Protein AF-A0A7W0SU19-F1 (afdb_monomer_lite)

Radius of gyration: 37.73 Å; chains: 1; bounding box: 55×104×86 Å

Sequence (137 aa):
IIGAFVAGGVAVLVALVSNGFGAALIVLVIIVVVQQLEGNVIEPILQSRGLRLHAAVIILAVIAGGSLAGVIGAFLAVPVAALIAITWRYVNEQLDRDPVTTSSTAPVRTSVEDKGSIVERAAVAQPRKGKGTTTSE

pLDDT: mean 80.75, std 16.33, range [43.31, 97.75]

Secondary structure (DSSP, 8-state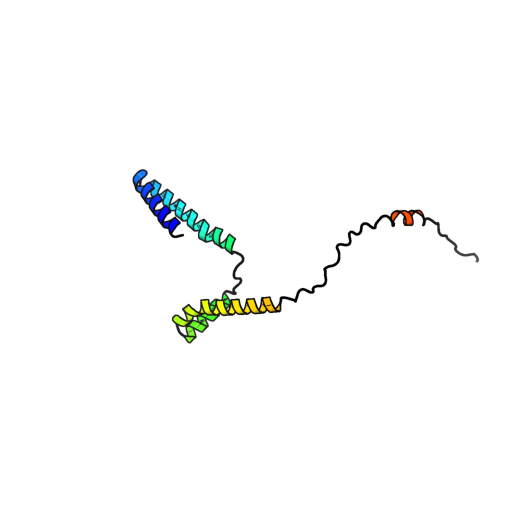):
-HHHHHHHHHHHHHHHHHHHHHHHHHHHHHHHHHHHHIIIIIHHHHHTTS----HHHHHHHHHHHHHHHHHHHHHHHHHHHHHHHHHHHHHHHHHS------------------SSHHHHTTS--------------

Foldseek 3Di:
DVVLVVVLVVVLVVCCVPVNDVRSVVSNVVSVVVVCCVPPPVVCVVVVPPDPPPVVLLVVQLVVLCVPPNPVRNVVSNVVSVVVVVVVVVVVVVVPPDPPPPPPPPPPPPPPDPPPPVVVVVPPDDDDDDDDDDDDD

Structure (mmCIF, N/CA/C/O backbone):
data_A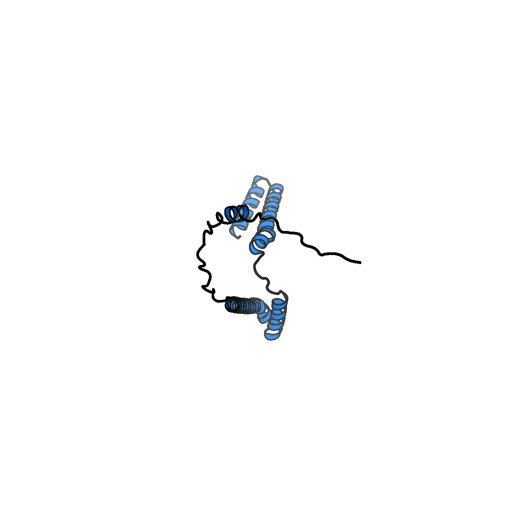F-A0A7W0SU19-F1
#
_entry.id   AF-A0A7W0SU19-F1
#
loop_
_atom_site.group_PDB
_atom_site.id
_atom_site.type_symbol
_atom_site.label_atom_id
_atom_site.label_alt_id
_atom_site.label_comp_id
_atom_site.label_asym_id
_atom_site.label_entity_id
_atom_site.label_seq_id
_atom_site.pdbx_PDB_ins_code
_atom_site.Cartn_x
_atom_site.Cartn_y
_atom_site.Cartn_z
_atom_site.occupancy
_atom_site.B_iso_or_equiv
_atom_site.auth_seq_id
_atom_site.auth_comp_id
_atom_site.auth_asym_id
_atom_site.auth_atom_id
_atom_site.pdbx_PDB_model_num
ATOM 1 N N . ILE A 1 1 ? -2.353 1.353 -9.829 1.00 70.56 1 ILE A N 1
ATOM 2 C CA . ILE A 1 1 ? -1.097 0.669 -9.430 1.00 70.56 1 ILE A CA 1
ATOM 3 C C . ILE A 1 1 ? -0.703 -0.456 -10.398 1.00 70.56 1 ILE A C 1
ATOM 5 O O . ILE A 1 1 ? 0.367 -0.371 -10.979 1.00 70.56 1 ILE A O 1
ATOM 9 N N . ILE A 1 2 ? -1.562 -1.458 -10.654 1.00 84.25 2 ILE A N 1
ATOM 10 C CA . ILE A 1 2 ? -1.235 -2.597 -11.550 1.00 84.25 2 ILE A CA 1
ATOM 11 C C . ILE A 1 2 ? -0.795 -2.133 -12.952 1.00 84.25 2 ILE A C 1
ATOM 13 O O . ILE A 1 2 ? 0.231 -2.583 -13.450 1.00 84.25 2 ILE A O 1
ATOM 17 N N . GLY A 1 3 ? -1.502 -1.168 -13.553 1.00 88.75 3 GLY A N 1
ATOM 18 C CA . GLY A 1 3 ? -1.127 -0.611 -14.860 1.00 88.75 3 GLY A CA 1
ATOM 19 C C . GLY A 1 3 ? 0.242 0.083 -14.885 1.00 88.75 3 GLY A C 1
ATOM 20 O O . GLY A 1 3 ? 0.948 -0.026 -15.881 1.00 88.75 3 GLY A O 1
ATOM 21 N N . ALA A 1 4 ? 0.653 0.727 -13.786 1.00 88.62 4 ALA A N 1
ATOM 22 C CA . ALA A 1 4 ? 1.952 1.396 -13.684 1.00 88.62 4 ALA A CA 1
ATOM 23 C C . ALA A 1 4 ? 3.104 0.382 -13.646 1.00 88.62 4 ALA A C 1
ATOM 25 O O . ALA A 1 4 ? 4.100 0.554 -14.342 1.00 88.62 4 ALA A O 1
ATOM 26 N N . PHE A 1 5 ? 2.937 -0.727 -12.916 1.00 90.19 5 PHE A N 1
ATOM 27 C CA . PHE A 1 5 ? 3.919 -1.813 -12.907 1.00 90.19 5 PHE A CA 1
ATOM 28 C C . PHE A 1 5 ? 4.034 -2.512 -14.263 1.00 90.19 5 PHE A C 1
ATOM 30 O O . PHE A 1 5 ? 5.142 -2.804 -14.705 1.00 90.19 5 PHE A O 1
ATOM 37 N N . VAL A 1 6 ? 2.910 -2.746 -14.948 1.00 95.62 6 VAL A N 1
ATOM 38 C CA . VAL A 1 6 ? 2.914 -3.371 -16.279 1.00 95.62 6 VAL A CA 1
ATOM 39 C C . VAL A 1 6 ? 3.571 -2.449 -17.310 1.00 95.62 6 VAL A C 1
ATOM 41 O O . VAL A 1 6 ? 4.483 -2.876 -18.014 1.00 95.62 6 VAL A O 1
ATOM 44 N N . ALA A 1 7 ? 3.169 -1.177 -17.370 1.00 95.25 7 ALA A N 1
ATOM 45 C CA . ALA A 1 7 ? 3.756 -0.204 -18.289 1.00 95.25 7 ALA A CA 1
ATOM 46 C C . ALA A 1 7 ? 5.244 0.047 -17.991 1.00 95.25 7 ALA A C 1
ATOM 48 O O . ALA A 1 7 ? 6.059 0.074 -18.911 1.00 95.25 7 ALA A O 1
ATOM 49 N N . GLY A 1 8 ? 5.611 0.165 -16.712 1.00 94.94 8 GLY A N 1
ATOM 50 C CA . GLY A 1 8 ? 6.998 0.312 -16.279 1.00 94.94 8 GLY A CA 1
ATOM 51 C C . GLY A 1 8 ? 7.854 -0.902 -16.636 1.00 94.94 8 GLY A C 1
ATOM 52 O O . GLY A 1 8 ? 8.954 -0.744 -17.156 1.00 94.94 8 GLY A O 1
ATOM 53 N N . GLY A 1 9 ? 7.328 -2.117 -16.451 1.00 95.94 9 GLY A N 1
ATOM 54 C CA . GLY A 1 9 ? 7.997 -3.348 -16.870 1.00 95.94 9 GLY A CA 1
ATOM 55 C C . GLY A 1 9 ? 8.258 -3.385 -18.376 1.00 95.94 9 GLY A C 1
ATOM 56 O O . GLY A 1 9 ? 9.379 -3.663 -18.800 1.00 95.94 9 GLY A O 1
ATOM 57 N N . VAL A 1 10 ? 7.261 -3.024 -19.191 1.00 97.50 10 VAL A N 1
ATOM 58 C CA . VAL A 1 10 ? 7.428 -2.915 -20.650 1.00 97.50 10 VAL A CA 1
ATOM 59 C C . VAL A 1 10 ? 8.466 -1.848 -21.010 1.00 97.50 10 VAL A C 1
ATOM 61 O O . VAL A 1 10 ? 9.325 -2.107 -21.847 1.00 97.50 10 VAL A O 1
ATOM 64 N N . ALA A 1 11 ? 8.453 -0.683 -20.359 1.00 96.75 11 ALA A N 1
ATOM 65 C CA . ALA A 1 11 ? 9.428 0.379 -20.607 1.00 96.75 11 ALA A CA 1
ATOM 66 C C . ALA A 1 11 ? 10.873 -0.059 -20.301 1.00 96.75 11 ALA A C 1
ATOM 68 O O . ALA A 1 11 ? 11.780 0.222 -21.085 1.00 96.75 11 ALA A O 1
ATOM 69 N N . VAL A 1 12 ? 11.088 -0.794 -19.205 1.00 97.31 12 VAL A N 1
ATOM 70 C CA . VAL A 1 12 ? 12.406 -1.351 -18.851 1.00 97.31 12 VAL A CA 1
ATOM 71 C C . VAL A 1 12 ? 12.852 -2.398 -19.872 1.00 97.31 12 VAL A C 1
ATOM 73 O O . VAL A 1 12 ? 14.009 -2.382 -20.289 1.00 97.31 12 VAL A O 1
ATOM 76 N N . LEU A 1 13 ? 11.947 -3.275 -20.322 1.00 97.69 13 LEU A N 1
ATOM 77 C CA . LEU A 1 13 ? 12.246 -4.262 -21.365 1.00 97.69 13 LEU A CA 1
ATOM 78 C C . LEU A 1 13 ? 12.613 -3.595 -22.695 1.00 97.69 13 LEU A C 1
ATOM 80 O O . LEU A 1 13 ? 13.591 -3.989 -23.327 1.00 97.69 13 LEU A O 1
ATOM 84 N N . VAL A 1 14 ? 11.871 -2.562 -23.100 1.00 97.38 14 VAL A N 1
ATOM 85 C CA . VAL A 1 14 ? 12.174 -1.786 -24.309 1.00 97.38 14 VAL A CA 1
ATOM 86 C C . VAL A 1 14 ? 13.554 -1.145 -24.191 1.00 97.38 14 VAL A C 1
ATOM 88 O O . VAL A 1 14 ? 14.365 -1.312 -25.096 1.00 97.38 14 VAL A O 1
ATOM 91 N N . ALA A 1 15 ? 13.857 -0.492 -23.065 1.00 97.25 15 ALA A N 1
ATOM 92 C CA . ALA A 1 15 ? 15.158 0.134 -22.826 1.00 97.25 15 ALA A CA 1
ATOM 93 C C . ALA A 1 15 ? 16.316 -0.878 -22.830 1.00 97.25 15 ALA A C 1
ATOM 95 O O . ALA A 1 15 ? 17.398 -0.575 -23.335 1.00 97.25 15 ALA A O 1
ATOM 96 N N . LEU A 1 16 ? 16.084 -2.086 -22.306 1.00 96.81 16 LEU A N 1
ATOM 97 C CA . LEU A 1 16 ? 17.068 -3.168 -22.298 1.00 96.81 16 LEU A CA 1
ATOM 98 C C . LEU A 1 16 ? 17.411 -3.634 -23.712 1.00 96.81 16 LEU A C 1
ATOM 100 O O . LEU A 1 16 ? 18.582 -3.859 -24.011 1.00 96.81 16 LEU A O 1
ATOM 104 N N . VAL A 1 17 ? 16.403 -3.754 -24.577 1.00 97.56 17 VAL A N 1
ATOM 105 C CA . VAL A 1 17 ? 16.581 -4.208 -25.960 1.00 97.56 17 VAL A CA 1
ATOM 106 C C . VAL A 1 17 ? 17.156 -3.106 -26.853 1.00 97.56 17 VAL A C 1
ATOM 108 O O . VAL A 1 17 ? 17.982 -3.401 -27.711 1.00 97.56 17 VAL A O 1
ATOM 111 N N . SER A 1 18 ? 16.753 -1.846 -26.668 1.00 96.75 18 SER A N 1
ATOM 112 C CA . SER A 1 18 ? 17.147 -0.746 -27.559 1.00 96.75 18 SER A CA 1
ATOM 113 C C . SER A 1 18 ? 18.474 -0.081 -27.189 1.00 96.75 18 SER A C 1
ATOM 115 O O . SER A 1 18 ? 19.243 0.290 -28.072 1.00 96.75 18 SER A O 1
ATOM 117 N N . ASN A 1 19 ? 18.751 0.070 -25.893 1.00 94.88 19 ASN A N 1
ATOM 118 C CA . ASN A 1 19 ? 19.882 0.844 -25.377 1.00 94.88 19 ASN A CA 1
ATOM 119 C C . ASN A 1 19 ? 20.787 0.041 -24.425 1.00 94.88 19 ASN A C 1
ATOM 121 O O . ASN A 1 19 ? 21.769 0.577 -23.906 1.00 94.88 19 ASN A O 1
ATOM 125 N N . GLY A 1 20 ? 20.484 -1.240 -24.206 1.00 95.12 20 GLY A N 1
ATOM 126 C CA . GLY A 1 20 ? 21.286 -2.145 -23.394 1.00 95.12 20 GLY A CA 1
ATOM 127 C C . GLY A 1 20 ? 21.054 -2.008 -21.887 1.00 95.12 20 GLY A C 1
ATOM 128 O O . GLY A 1 20 ? 20.191 -1.275 -21.399 1.00 95.12 20 GLY A O 1
ATOM 129 N N . PHE A 1 21 ? 21.860 -2.746 -21.122 1.00 95.38 21 PHE A N 1
ATOM 130 C CA . PHE A 1 21 ? 21.646 -2.936 -19.685 1.00 95.38 21 PHE A CA 1
ATOM 131 C C . PHE A 1 21 ? 21.732 -1.638 -18.870 1.00 95.38 21 PHE A C 1
ATOM 133 O O . PHE A 1 21 ? 20.925 -1.424 -17.968 1.00 95.38 21 PHE A O 1
ATOM 140 N N . GLY A 1 22 ? 22.667 -0.742 -19.207 1.00 97.31 22 GLY A N 1
ATOM 141 C CA . GLY A 1 22 ? 22.855 0.514 -18.475 1.00 97.31 22 GLY A CA 1
ATOM 142 C C . GLY A 1 22 ? 21.627 1.426 -18.533 1.00 97.31 22 GLY A C 1
ATOM 143 O O . GLY A 1 22 ? 21.189 1.941 -17.506 1.00 97.31 22 GLY A O 1
ATOM 144 N N . ALA A 1 23 ? 21.022 1.574 -19.713 1.00 95.56 23 ALA A N 1
ATOM 145 C CA . ALA A 1 23 ? 19.816 2.381 -19.874 1.00 95.56 23 ALA A CA 1
ATOM 146 C C . ALA A 1 23 ? 18.600 1.747 -19.188 1.00 95.56 23 ALA A C 1
ATOM 148 O O . ALA A 1 23 ? 17.836 2.455 -18.537 1.00 95.56 23 ALA A O 1
ATOM 149 N N . ALA A 1 24 ? 18.452 0.421 -19.266 1.00 97.06 24 ALA A N 1
ATOM 150 C CA . ALA A 1 24 ? 17.388 -0.293 -18.562 1.00 97.06 24 ALA A CA 1
ATOM 151 C C . ALA A 1 24 ? 17.449 -0.078 -17.045 1.00 97.06 24 ALA A C 1
ATOM 153 O O . ALA A 1 24 ? 16.420 0.156 -16.412 1.00 97.06 24 ALA A O 1
ATOM 154 N N . LEU A 1 25 ? 18.655 -0.108 -16.469 1.00 97.62 25 LEU A N 1
ATOM 155 C CA . LEU A 1 25 ? 18.865 0.111 -15.040 1.00 97.62 25 LEU A CA 1
ATOM 156 C C . LEU A 1 25 ? 18.490 1.546 -14.638 1.00 97.62 25 LEU A C 1
ATOM 158 O O . LEU A 1 25 ? 17.795 1.743 -13.645 1.00 97.62 25 LEU A O 1
ATOM 162 N N . ILE A 1 26 ? 18.877 2.544 -15.440 1.00 97.50 26 ILE A N 1
ATOM 163 C CA . ILE A 1 26 ? 18.501 3.948 -15.207 1.00 97.50 26 ILE A CA 1
ATOM 164 C C . ILE A 1 26 ? 16.976 4.112 -15.233 1.00 97.50 26 ILE A C 1
ATOM 166 O O . ILE A 1 26 ? 16.409 4.701 -14.314 1.00 97.50 26 ILE A O 1
ATOM 170 N N . VAL A 1 27 ? 16.302 3.556 -16.244 1.00 97.12 27 VAL A N 1
ATOM 171 C CA . VAL A 1 27 ? 14.835 3.610 -16.361 1.00 97.12 27 VAL A CA 1
ATOM 172 C C . VAL A 1 27 ? 14.163 2.925 -15.169 1.00 97.12 27 VAL A C 1
ATOM 174 O O . VAL A 1 27 ? 13.241 3.488 -14.582 1.00 97.12 27 VAL A O 1
ATOM 177 N N . LEU A 1 28 ? 14.654 1.752 -14.760 1.00 96.94 28 LEU A N 1
ATOM 178 C CA . LEU A 1 28 ? 14.149 1.030 -13.592 1.00 96.94 28 LEU A CA 1
ATOM 179 C C . LEU A 1 28 ? 14.279 1.863 -12.310 1.00 96.94 28 LEU A C 1
ATOM 181 O O . LEU A 1 28 ? 13.317 1.970 -11.553 1.00 96.94 28 LEU A O 1
ATOM 185 N N . VAL A 1 29 ? 15.443 2.478 -12.079 1.00 97.75 29 VAL A N 1
ATOM 186 C CA . VAL A 1 29 ? 15.683 3.330 -10.905 1.00 97.75 29 VAL A CA 1
ATOM 187 C C . VAL A 1 29 ? 14.735 4.525 -10.898 1.00 97.75 29 VAL A C 1
ATOM 189 O O . VAL A 1 29 ? 14.126 4.799 -9.867 1.00 97.75 29 VAL A O 1
ATOM 192 N N . ILE A 1 30 ? 14.555 5.201 -12.036 1.00 96.50 30 ILE A N 1
ATOM 193 C CA . ILE A 1 30 ? 13.624 6.332 -12.149 1.00 96.50 30 ILE A CA 1
ATOM 194 C C . ILE A 1 30 ? 12.202 5.893 -11.792 1.00 96.50 30 ILE A C 1
ATOM 196 O O . ILE A 1 30 ? 11.559 6.538 -10.966 1.00 96.50 30 ILE A O 1
ATOM 200 N N . ILE A 1 31 ? 11.724 4.784 -12.363 1.00 95.25 31 ILE A N 1
ATOM 201 C CA . ILE A 1 31 ? 10.380 4.260 -12.083 1.00 95.25 31 ILE A CA 1
ATOM 202 C C . ILE A 1 31 ? 10.224 3.959 -10.592 1.00 95.25 31 ILE A C 1
ATOM 204 O O . ILE A 1 31 ? 9.253 4.395 -9.983 1.00 95.25 31 ILE A O 1
ATOM 208 N N . VAL A 1 32 ? 11.184 3.259 -9.981 1.00 94.62 32 VAL A N 1
ATOM 209 C CA . VAL A 1 32 ? 11.141 2.945 -8.545 1.00 94.62 32 VAL A CA 1
ATOM 210 C C . VAL A 1 32 ? 11.084 4.221 -7.708 1.00 94.62 32 VAL A C 1
ATOM 212 O O . VAL A 1 32 ? 10.263 4.308 -6.800 1.00 94.62 32 VAL A O 1
ATOM 215 N N . VAL A 1 33 ? 11.903 5.228 -8.020 1.00 95.50 33 VAL A N 1
ATOM 216 C CA . VAL A 1 33 ? 11.887 6.514 -7.309 1.00 95.50 33 VAL A CA 1
ATOM 217 C C . VAL A 1 33 ? 10.518 7.184 -7.419 1.00 95.50 33 VAL A C 1
ATOM 219 O O . VAL A 1 33 ? 9.979 7.612 -6.402 1.00 95.50 33 VAL A O 1
ATOM 222 N N . VAL A 1 34 ? 9.919 7.222 -8.612 1.00 92.44 34 VAL A N 1
ATOM 223 C CA . VAL A 1 34 ? 8.576 7.788 -8.816 1.00 92.44 34 VAL A CA 1
ATOM 224 C C . VAL A 1 34 ? 7.532 7.034 -7.990 1.00 92.44 34 VAL A C 1
ATOM 226 O O . VAL A 1 34 ? 6.791 7.664 -7.238 1.00 92.44 34 VAL A O 1
ATOM 229 N N . GLN A 1 35 ? 7.529 5.698 -8.035 1.00 91.62 35 GLN A N 1
ATOM 230 C CA . GLN A 1 35 ? 6.587 4.892 -7.252 1.00 91.62 35 GLN A CA 1
ATOM 231 C C . GLN A 1 35 ? 6.748 5.110 -5.739 1.00 91.62 35 GLN A C 1
ATOM 233 O O . GLN A 1 35 ? 5.754 5.170 -5.017 1.00 91.62 35 GLN A O 1
ATOM 238 N N . GLN A 1 36 ? 7.984 5.259 -5.254 1.00 90.75 36 GLN A N 1
ATOM 239 C CA . GLN A 1 36 ? 8.254 5.545 -3.843 1.00 90.75 36 GLN A CA 1
ATOM 240 C C . GLN A 1 36 ? 7.772 6.942 -3.440 1.00 90.75 36 GLN A C 1
ATOM 242 O O . GLN A 1 36 ? 7.235 7.107 -2.346 1.00 90.75 36 GLN A O 1
ATOM 247 N N . LEU A 1 37 ? 7.934 7.946 -4.306 1.00 90.75 37 LEU A N 1
ATOM 248 C CA . LEU A 1 37 ? 7.402 9.287 -4.060 1.00 90.75 37 LEU A CA 1
ATOM 249 C C . LEU A 1 37 ? 5.874 9.264 -3.975 1.00 90.75 37 LEU A C 1
ATOM 251 O O . LEU A 1 37 ? 5.312 9.848 -3.049 1.00 90.75 37 LEU A O 1
ATOM 255 N N . GLU A 1 38 ? 5.214 8.567 -4.900 1.00 86.75 38 GLU A N 1
ATOM 256 C CA . GLU A 1 38 ? 3.759 8.426 -4.894 1.00 86.75 38 GLU A CA 1
ATOM 257 C C . GLU A 1 38 ? 3.263 7.767 -3.601 1.00 86.75 38 GLU A C 1
ATOM 259 O O . GLU A 1 38 ? 2.481 8.381 -2.879 1.00 86.75 38 GLU A O 1
ATOM 264 N N . GLY A 1 39 ? 3.761 6.572 -3.264 1.00 81.88 39 GLY A N 1
ATOM 265 C CA . GLY A 1 39 ? 3.229 5.784 -2.145 1.00 81.88 39 GLY A CA 1
ATOM 266 C C . GLY A 1 39 ? 3.689 6.223 -0.750 1.00 81.88 39 GLY A C 1
ATOM 267 O O . GLY A 1 39 ? 2.972 6.031 0.226 1.00 81.88 39 GLY A O 1
ATOM 268 N N . ASN A 1 40 ? 4.882 6.813 -0.617 1.00 83.88 40 ASN A N 1
ATOM 269 C CA . ASN A 1 40 ? 5.469 7.110 0.698 1.00 83.88 40 ASN A CA 1
ATOM 270 C C . ASN A 1 40 ? 5.508 8.604 1.050 1.00 83.88 40 ASN A C 1
ATOM 272 O O . ASN A 1 40 ? 5.784 8.949 2.197 1.00 83.88 40 ASN A O 1
ATOM 276 N N . VAL A 1 41 ? 5.255 9.506 0.096 1.00 84.62 41 VAL A N 1
ATOM 277 C CA . VAL A 1 41 ? 5.282 10.961 0.343 1.00 84.62 41 VAL A CA 1
ATOM 278 C C . VAL A 1 41 ? 3.980 11.618 -0.087 1.00 84.62 41 VAL A C 1
ATOM 280 O O . VAL A 1 41 ? 3.339 12.293 0.716 1.00 84.62 41 VAL A O 1
ATOM 283 N N . ILE A 1 42 ? 3.560 11.405 -1.332 1.00 84.38 42 ILE A N 1
ATOM 284 C CA . ILE A 1 42 ? 2.377 12.073 -1.880 1.00 84.38 42 ILE A CA 1
ATOM 285 C C . ILE A 1 42 ? 1.107 11.510 -1.244 1.00 84.38 42 ILE A C 1
ATOM 287 O O . ILE A 1 42 ? 0.277 12.280 -0.765 1.00 84.38 42 ILE A O 1
ATOM 291 N N . GLU A 1 43 ? 0.980 10.186 -1.177 1.00 85.81 43 GLU A N 1
ATOM 292 C CA . GLU A 1 43 ? -0.165 9.511 -0.568 1.00 85.81 43 GLU A CA 1
ATOM 293 C C . GLU A 1 43 ? -0.359 9.889 0.915 1.00 85.81 43 GLU A C 1
ATOM 295 O O . GLU A 1 43 ? -1.457 10.330 1.261 1.00 85.81 43 GLU A O 1
ATOM 300 N N . PRO A 1 44 ? 0.666 9.875 1.795 1.00 77.56 44 PRO A N 1
ATOM 301 C CA . PRO A 1 44 ? 0.493 10.321 3.175 1.00 77.56 44 PRO A CA 1
ATOM 302 C C . PRO A 1 44 ? 0.250 11.823 3.317 1.00 77.56 44 PRO A C 1
ATOM 304 O O . PRO A 1 44 ? -0.475 12.199 4.229 1.00 77.56 44 PRO A O 1
ATOM 307 N N . ILE A 1 45 ? 0.779 12.696 2.449 1.00 81.69 45 ILE A N 1
ATOM 308 C CA . ILE A 1 45 ? 0.420 14.128 2.472 1.00 81.69 45 ILE A CA 1
ATOM 309 C C . ILE A 1 45 ? -1.056 14.306 2.098 1.00 81.69 45 ILE A C 1
ATOM 311 O O . ILE A 1 45 ? -1.774 15.069 2.748 1.00 81.69 45 ILE A O 1
ATOM 315 N N . LEU A 1 46 ? -1.525 13.566 1.093 1.00 78.12 46 LEU A N 1
ATOM 316 C CA . LEU A 1 46 ? -2.908 13.616 0.631 1.00 78.12 46 LEU A CA 1
ATOM 317 C C . LEU A 1 46 ? -3.879 12.999 1.653 1.00 78.12 46 LEU A C 1
ATOM 319 O O . LEU A 1 46 ? -4.992 13.492 1.829 1.00 78.12 46 LEU A O 1
ATOM 323 N N . GLN A 1 47 ? -3.438 11.971 2.382 1.00 72.94 47 GLN A N 1
ATOM 324 C CA . GLN A 1 47 ? -4.230 11.226 3.365 1.00 72.94 47 GLN A CA 1
ATOM 325 C C . GLN A 1 47 ? -3.953 11.635 4.832 1.00 72.94 47 GLN A C 1
ATOM 327 O O . GLN A 1 47 ? -4.560 11.095 5.757 1.00 72.94 47 GLN A O 1
ATOM 332 N N . SER A 1 48 ? -3.104 12.646 5.061 1.00 61.00 48 SER A N 1
ATOM 333 C CA . SER A 1 48 ? -2.494 13.039 6.353 1.00 61.00 48 SER A CA 1
ATOM 334 C C . SER A 1 48 ? -3.463 13.259 7.526 1.00 61.00 48 SER A C 1
ATOM 336 O O . SER A 1 48 ? -3.043 13.248 8.684 1.00 61.00 48 SER A O 1
ATOM 338 N N . ARG A 1 49 ? -4.756 13.484 7.270 1.00 65.12 49 ARG A N 1
ATOM 339 C CA . ARG A 1 49 ? -5.738 13.880 8.297 1.00 65.12 49 ARG A CA 1
ATOM 340 C C . ARG A 1 49 ? -6.670 12.759 8.761 1.00 65.12 49 ARG A C 1
ATOM 342 O O . ARG A 1 49 ? -7.532 13.002 9.604 1.00 65.12 49 ARG A O 1
ATOM 349 N N . GLY A 1 50 ? -6.523 11.543 8.244 1.00 61.81 50 GLY A N 1
ATOM 350 C CA . GLY A 1 50 ? -7.377 10.419 8.617 1.00 61.81 50 GLY A CA 1
ATOM 351 C C . GLY A 1 50 ? -6.692 9.496 9.613 1.00 61.81 50 GLY A C 1
ATOM 352 O O . GLY A 1 50 ? -5.650 8.948 9.300 1.00 61.81 50 GLY A O 1
ATOM 353 N N . LEU A 1 51 ? -7.341 9.229 10.748 1.00 52.66 51 LEU A N 1
ATOM 354 C CA . LEU A 1 51 ? -6.981 8.196 11.733 1.00 52.66 51 LEU A CA 1
ATOM 355 C C . LEU A 1 51 ? -5.954 8.626 12.793 1.00 52.66 51 LEU A C 1
ATOM 357 O O . LEU A 1 51 ? -4.912 8.010 12.990 1.00 52.66 51 LEU A O 1
ATOM 361 N N . ARG A 1 52 ? -6.366 9.577 13.642 1.00 54.84 52 ARG A N 1
ATOM 362 C CA . ARG A 1 52 ? -5.957 9.617 15.063 1.00 54.84 52 ARG A CA 1
ATOM 363 C C . ARG A 1 52 ? -6.524 8.412 15.841 1.00 54.84 52 ARG A C 1
ATOM 365 O O . ARG A 1 52 ? -7.111 8.572 16.907 1.00 54.84 52 ARG A O 1
ATOM 372 N N . LEU A 1 53 ? -6.418 7.202 15.295 1.00 60.53 53 LEU A N 1
ATOM 373 C CA . LEU A 1 53 ? -6.683 5.991 16.059 1.00 60.53 53 LEU A CA 1
ATOM 374 C C . LEU A 1 53 ? -5.489 5.808 16.983 1.00 60.53 53 LEU A C 1
ATOM 376 O O . LEU A 1 53 ? -4.351 5.684 16.537 1.00 60.53 53 LEU A O 1
ATOM 380 N N . HIS A 1 54 ? -5.744 5.873 18.282 1.00 73.75 54 HIS A N 1
ATOM 381 C CA . HIS A 1 54 ? -4.724 5.679 19.293 1.00 73.75 54 HIS A CA 1
ATOM 382 C C . HIS A 1 54 ? -4.081 4.299 19.080 1.00 73.75 54 HIS A C 1
ATOM 384 O O . HIS A 1 54 ? -4.731 3.280 19.300 1.00 73.75 54 HIS A O 1
ATOM 390 N N . ALA A 1 55 ? -2.823 4.260 18.623 1.00 80.81 55 ALA A N 1
ATOM 391 C CA . ALA A 1 55 ? -2.115 3.018 18.292 1.00 80.81 55 ALA A CA 1
ATOM 392 C C . ALA A 1 55 ? -2.135 2.001 19.448 1.00 80.81 55 ALA A C 1
ATOM 394 O O . ALA A 1 55 ? -2.191 0.795 19.212 1.00 80.81 55 ALA A O 1
ATOM 395 N N . ALA A 1 56 ? -2.192 2.478 20.697 1.00 86.62 56 ALA A N 1
ATOM 396 C CA . ALA A 1 56 ? -2.316 1.605 21.858 1.00 86.62 56 ALA A CA 1
ATOM 397 C C . ALA A 1 56 ? -3.635 0.809 21.883 1.00 86.62 56 ALA A C 1
ATOM 399 O O . ALA A 1 56 ? -3.619 -0.334 22.322 1.00 86.62 56 ALA A O 1
ATOM 400 N N . VAL A 1 57 ? -4.754 1.342 21.368 1.00 88.50 57 VAL A N 1
ATOM 401 C CA . VAL A 1 57 ? -6.030 0.597 21.286 1.00 88.50 57 VAL A CA 1
ATOM 402 C C . VAL A 1 57 ? -5.888 -0.610 20.366 1.00 88.50 57 VAL A C 1
ATOM 404 O O . VAL A 1 57 ? -6.375 -1.687 20.695 1.00 88.50 57 VAL A O 1
ATOM 407 N N . ILE A 1 58 ? -5.183 -0.458 19.242 1.00 91.00 58 ILE A N 1
ATOM 408 C CA . ILE A 1 58 ? -4.957 -1.559 18.299 1.00 91.00 58 ILE A CA 1
ATOM 409 C C . ILE A 1 58 ? -4.065 -2.622 18.943 1.00 91.00 58 ILE A C 1
ATOM 411 O O . ILE A 1 58 ? -4.397 -3.801 18.893 1.00 91.00 58 ILE A O 1
ATOM 415 N N . ILE A 1 59 ? -2.975 -2.217 19.604 1.00 93.69 59 ILE A N 1
ATOM 416 C CA . ILE A 1 59 ? -2.072 -3.150 20.295 1.00 93.69 59 ILE A CA 1
ATOM 417 C C . ILE A 1 59 ? -2.822 -3.919 21.393 1.00 93.69 59 ILE A C 1
ATOM 419 O O . ILE A 1 59 ? -2.733 -5.143 21.450 1.00 93.69 59 ILE A O 1
ATOM 423 N N . LEU A 1 60 ? -3.607 -3.226 22.224 1.00 94.19 60 LEU A N 1
ATOM 424 C CA . LEU A 1 60 ? -4.415 -3.859 23.268 1.00 94.19 60 LEU A CA 1
ATOM 425 C C . LEU A 1 60 ? -5.448 -4.826 22.684 1.00 94.19 60 LEU A C 1
ATOM 427 O O . LEU A 1 60 ? -5.590 -5.939 23.186 1.00 94.19 60 LEU A O 1
ATOM 431 N N . ALA A 1 61 ? -6.128 -4.439 21.604 1.00 94.00 61 ALA A N 1
ATOM 432 C CA . ALA A 1 61 ? -7.080 -5.306 20.926 1.00 94.00 61 ALA A CA 1
ATOM 433 C C . ALA A 1 61 ? -6.405 -6.554 20.343 1.00 94.00 61 ALA A C 1
ATOM 435 O O . ALA A 1 61 ? -6.955 -7.642 20.465 1.00 94.00 61 ALA A O 1
ATOM 436 N N . VAL A 1 62 ? -5.216 -6.426 19.742 1.00 96.06 62 VAL A N 1
ATOM 437 C CA . VAL A 1 62 ? -4.462 -7.559 19.176 1.00 96.06 62 VAL A CA 1
ATOM 438 C C . VAL A 1 62 ? -4.010 -8.520 20.269 1.00 96.06 62 VAL A C 1
ATOM 440 O O . VAL A 1 62 ? -4.144 -9.729 20.099 1.00 96.06 62 VAL A O 1
ATOM 443 N N . ILE A 1 63 ? -3.539 -8.007 21.408 1.00 97.38 63 ILE A N 1
ATOM 444 C CA . ILE A 1 63 ? -3.170 -8.835 22.564 1.00 97.38 63 ILE A CA 1
ATOM 445 C C . ILE A 1 63 ? -4.405 -9.560 23.117 1.00 97.38 63 ILE A C 1
ATOM 447 O O . ILE A 1 63 ? -4.344 -10.763 23.364 1.00 97.38 63 ILE A O 1
ATOM 451 N N . ALA A 1 64 ? -5.530 -8.856 23.270 1.00 96.75 64 ALA A N 1
ATOM 452 C CA . ALA A 1 64 ? -6.776 -9.433 23.771 1.00 96.75 64 ALA A CA 1
ATOM 453 C C . ALA A 1 64 ? -7.381 -10.464 22.801 1.00 96.75 64 ALA A C 1
ATOM 455 O O . ALA A 1 64 ? -7.760 -11.557 23.205 1.00 96.75 64 ALA A O 1
ATOM 456 N N . GLY A 1 65 ? -7.441 -10.160 21.504 1.00 96.31 65 GLY A N 1
ATOM 457 C CA . GLY A 1 65 ? -7.906 -11.100 20.484 1.00 96.31 65 GLY A CA 1
ATOM 458 C C . GLY A 1 65 ? -6.981 -12.311 20.377 1.00 96.31 65 GLY A C 1
ATOM 459 O O . GLY A 1 65 ? -7.446 -13.449 20.319 1.00 96.31 65 GLY A O 1
ATOM 460 N N . GLY A 1 66 ? -5.670 -12.069 20.432 1.00 97.50 66 GLY A N 1
ATOM 461 C CA . GLY A 1 66 ? -4.638 -13.097 20.459 1.00 97.50 66 GLY A CA 1
ATOM 462 C C . GLY A 1 66 ? -4.777 -14.060 21.636 1.00 97.50 66 GLY A C 1
ATOM 463 O O . GLY A 1 66 ? -4.638 -15.266 21.452 1.00 97.50 66 GLY A O 1
ATOM 464 N N . SER A 1 67 ? -5.094 -13.562 22.834 1.00 97.12 67 SER A N 1
ATOM 465 C CA . SER A 1 67 ? -5.284 -14.413 24.013 1.00 97.12 67 SER A CA 1
ATOM 466 C C . SER A 1 67 ? -6.616 -15.171 24.009 1.00 97.12 67 SER A C 1
ATOM 468 O O . SER A 1 67 ? -6.665 -16.286 24.521 1.00 97.12 67 SER A O 1
ATOM 470 N N . LEU A 1 68 ? -7.676 -14.616 23.407 1.00 96.75 68 LEU A N 1
ATOM 471 C CA . LEU A 1 68 ? -8.996 -15.259 23.337 1.00 96.75 68 LEU A CA 1
ATOM 472 C C . LEU A 1 68 ? -9.086 -16.366 22.276 1.00 96.75 68 LEU A C 1
ATOM 474 O O . LEU A 1 68 ? -9.701 -17.400 22.526 1.00 96.75 68 LEU A O 1
ATOM 478 N N . ALA A 1 69 ? -8.527 -16.142 21.084 1.00 95.81 69 ALA A N 1
ATOM 479 C CA . ALA A 1 69 ? -8.697 -17.038 19.932 1.00 95.81 69 ALA A CA 1
ATOM 480 C C . ALA A 1 69 ? -7.396 -17.291 19.145 1.00 95.81 69 ALA A C 1
ATOM 482 O O . ALA A 1 69 ? -7.428 -17.698 17.979 1.00 95.81 69 ALA A O 1
ATOM 483 N N . GLY A 1 70 ? -6.234 -17.044 19.758 1.00 96.12 70 GLY A N 1
ATOM 484 C CA . GLY A 1 70 ? -4.930 -17.281 19.144 1.00 96.12 70 GLY A CA 1
ATOM 485 C C . GLY A 1 70 ? -4.674 -16.383 17.933 1.00 96.12 70 GLY A C 1
ATOM 486 O O . GLY A 1 70 ? -5.118 -15.238 17.863 1.00 96.12 70 GLY A O 1
ATOM 487 N N . VAL A 1 71 ? -3.974 -16.918 16.932 1.00 96.44 71 VAL A N 1
ATOM 488 C CA . VAL A 1 71 ? -3.598 -16.176 15.713 1.00 96.44 71 VAL A CA 1
ATOM 489 C C . VAL A 1 71 ? -4.821 -15.624 14.971 1.00 96.44 71 VAL A C 1
ATOM 491 O O . VAL A 1 71 ? -4.780 -14.499 14.474 1.00 96.44 71 VAL A O 1
ATOM 494 N N . ILE A 1 72 ? -5.928 -16.375 14.941 1.00 97.62 72 ILE A N 1
ATOM 495 C CA . ILE A 1 72 ? -7.176 -15.937 14.297 1.00 97.62 72 ILE A CA 1
ATOM 496 C C . ILE A 1 72 ? -7.736 -14.705 15.016 1.00 97.62 72 ILE A C 1
ATOM 498 O O . ILE A 1 72 ? -8.096 -13.721 14.371 1.00 97.62 72 ILE A O 1
ATOM 502 N N . GLY A 1 73 ? -7.762 -14.726 16.351 1.00 96.06 73 GLY A N 1
ATOM 503 C CA . GLY A 1 73 ? -8.217 -13.585 17.141 1.00 96.06 73 GLY A CA 1
ATOM 504 C C . GLY A 1 73 ? -7.303 -12.365 17.021 1.00 96.06 73 GLY A C 1
ATOM 505 O O . GLY A 1 73 ? -7.799 -11.246 16.935 1.00 96.06 73 GLY A O 1
ATOM 506 N N . ALA A 1 74 ? -5.985 -12.562 16.927 1.00 96.25 74 ALA A N 1
ATOM 507 C CA . ALA A 1 74 ? -5.034 -11.477 16.679 1.00 96.25 74 ALA A CA 1
ATOM 508 C C . ALA A 1 74 ? -5.229 -10.826 15.295 1.00 96.25 74 ALA A C 1
ATOM 510 O O . ALA A 1 74 ? -5.177 -9.603 15.178 1.00 96.25 74 ALA A O 1
ATOM 511 N N . PHE A 1 75 ? -5.503 -11.620 14.253 1.00 96.62 75 PHE A N 1
ATOM 512 C CA . PHE A 1 75 ? -5.780 -11.119 12.902 1.00 96.62 75 PHE A CA 1
ATOM 513 C C . PHE A 1 75 ? -7.090 -10.318 12.840 1.00 96.62 75 PHE A C 1
ATOM 515 O O . PHE A 1 75 ? -7.137 -9.231 12.264 1.00 96.62 75 PHE A O 1
ATOM 522 N N . LEU A 1 76 ? -8.149 -10.829 13.476 1.00 97.06 76 LEU A N 1
ATOM 523 C CA . LEU A 1 76 ? -9.460 -10.173 13.506 1.00 97.06 76 LEU A CA 1
ATOM 524 C C . LEU A 1 76 ? -9.535 -8.986 14.476 1.00 97.06 76 LEU A C 1
ATOM 526 O O . LEU A 1 76 ? -10.442 -8.163 14.360 1.00 97.06 76 LEU A O 1
ATOM 530 N N . ALA A 1 77 ? -8.588 -8.849 15.403 1.00 95.94 77 ALA A N 1
ATOM 531 C CA . ALA A 1 77 ? -8.588 -7.764 16.376 1.00 95.94 77 ALA A CA 1
ATOM 532 C C . ALA A 1 77 ? -8.566 -6.372 15.730 1.00 95.94 77 ALA A C 1
ATOM 534 O O . ALA A 1 77 ? -9.285 -5.480 16.177 1.00 95.94 77 ALA A O 1
ATOM 535 N N . VAL A 1 78 ? -7.775 -6.183 14.669 1.00 93.56 78 VAL A N 1
ATOM 536 C CA . VAL A 1 78 ? -7.634 -4.886 13.985 1.00 93.56 78 VAL A CA 1
ATOM 537 C C . VAL A 1 78 ? -8.958 -4.408 13.367 1.00 93.56 78 VAL A C 1
ATOM 539 O O . VAL A 1 78 ? -9.394 -3.308 13.718 1.00 93.56 78 VAL A O 1
ATOM 542 N N . PRO A 1 79 ? -9.642 -5.182 12.495 1.00 93.81 79 PRO A N 1
ATOM 543 C CA . PRO A 1 79 ? -10.912 -4.743 11.917 1.00 93.81 79 PRO A CA 1
ATOM 544 C C . PRO A 1 79 ? -12.022 -4.580 12.965 1.00 93.81 79 PRO A C 1
ATOM 546 O O . PRO A 1 79 ? -12.809 -3.640 12.866 1.00 93.81 79 PRO A O 1
ATOM 549 N N . VAL A 1 80 ? -12.068 -5.430 13.999 1.00 95.38 80 VAL A N 1
ATOM 550 C CA . VAL A 1 80 ? -13.057 -5.303 15.086 1.00 95.38 80 VAL A CA 1
ATOM 551 C C . VAL A 1 80 ? -12.821 -4.029 15.903 1.00 95.38 80 VAL A C 1
ATOM 553 O O . VAL A 1 80 ? -13.757 -3.265 16.135 1.00 95.38 80 VAL A O 1
ATOM 556 N N . ALA A 1 81 ? -11.575 -3.749 16.295 1.00 92.69 81 ALA A N 1
ATOM 557 C CA . ALA A 1 81 ? -11.231 -2.527 17.019 1.00 92.69 81 ALA A CA 1
ATOM 558 C C . ALA A 1 81 ? -11.531 -1.269 16.193 1.00 92.69 81 ALA A C 1
ATOM 560 O O . ALA A 1 81 ? -12.054 -0.291 16.728 1.00 92.69 81 ALA A O 1
ATOM 561 N N . ALA A 1 82 ? -11.253 -1.303 14.886 1.00 90.44 82 ALA A N 1
ATOM 562 C CA . ALA A 1 82 ? -11.598 -0.218 13.975 1.00 90.44 82 ALA A CA 1
ATOM 563 C C . ALA A 1 82 ? -13.117 0.019 13.931 1.00 90.44 82 ALA A C 1
ATOM 565 O O . ALA A 1 82 ? -13.553 1.162 14.057 1.00 90.44 82 ALA A O 1
ATOM 566 N N . LEU A 1 83 ? -13.925 -1.042 13.826 1.00 94.44 83 LEU A N 1
ATOM 567 C CA . LEU A 1 83 ? -15.386 -0.941 13.814 1.00 94.44 83 LEU A CA 1
ATOM 568 C C . LEU A 1 83 ? -15.930 -0.302 15.100 1.00 94.44 83 LEU A C 1
ATOM 570 O O . LEU A 1 83 ? -16.767 0.601 15.036 1.00 94.44 83 LEU A O 1
ATOM 574 N N . ILE A 1 84 ? -15.422 -0.730 16.259 1.00 92.81 84 ILE A N 1
ATOM 575 C CA . ILE A 1 84 ? -15.797 -0.163 17.561 1.00 92.81 84 ILE A CA 1
ATOM 576 C C . ILE A 1 84 ? -15.422 1.321 17.617 1.00 92.81 84 ILE A C 1
ATOM 578 O O . ILE A 1 84 ? -16.260 2.154 17.956 1.00 92.81 84 ILE A O 1
ATOM 582 N N . ALA A 1 85 ? -14.188 1.667 17.246 1.00 88.31 85 ALA A N 1
ATOM 583 C CA . ALA A 1 85 ? -13.702 3.042 17.306 1.00 88.31 85 ALA A CA 1
ATOM 584 C C . ALA A 1 85 ? -14.474 3.985 16.368 1.00 88.31 85 ALA A C 1
ATOM 586 O O . ALA A 1 85 ? -14.788 5.113 16.750 1.00 88.31 85 ALA A O 1
ATOM 587 N N . ILE A 1 86 ? -14.812 3.525 15.160 1.00 90.25 86 ILE A N 1
ATOM 588 C CA . ILE A 1 86 ? -15.630 4.282 14.203 1.00 90.25 86 ILE A CA 1
ATOM 589 C C . ILE A 1 86 ? -17.037 4.493 14.762 1.00 90.25 86 ILE A C 1
ATOM 591 O O . ILE A 1 86 ? -17.541 5.613 14.729 1.00 90.25 86 ILE A O 1
ATOM 595 N N . THR A 1 87 ? -17.646 3.445 15.320 1.00 92.38 87 THR A N 1
ATOM 596 C CA . THR A 1 87 ? -18.988 3.529 15.914 1.00 92.38 87 THR A CA 1
ATOM 597 C C . THR A 1 87 ? -19.002 4.501 17.092 1.00 92.38 87 THR A C 1
ATOM 599 O O . THR A 1 87 ? -19.864 5.372 17.159 1.00 92.38 87 THR A O 1
ATOM 602 N N . TRP A 1 88 ? -18.010 4.414 17.982 1.00 89.94 88 TRP A N 1
ATOM 603 C CA . TRP A 1 88 ? -17.867 5.318 19.123 1.00 89.94 88 TRP A CA 1
ATOM 604 C C . TRP A 1 88 ? -17.740 6.776 18.687 1.00 89.94 88 TRP A C 1
ATOM 606 O O . TRP A 1 88 ? -18.453 7.649 19.179 1.00 89.94 88 TRP A O 1
ATOM 616 N N . ARG A 1 89 ? -16.854 7.038 17.721 1.00 87.44 89 ARG A N 1
ATOM 617 C CA . ARG A 1 89 ? -16.657 8.377 17.168 1.00 87.44 89 ARG A CA 1
ATOM 618 C C . ARG A 1 89 ? -17.937 8.921 16.538 1.00 87.44 89 ARG A C 1
ATOM 620 O O . ARG A 1 89 ? -18.271 10.074 16.777 1.00 87.44 89 ARG A O 1
ATOM 627 N N . TYR A 1 90 ? -18.650 8.096 15.775 1.00 89.25 90 TYR A N 1
ATOM 628 C CA . TYR A 1 90 ? -19.906 8.476 15.136 1.00 89.25 90 TYR A CA 1
ATOM 629 C C . TYR A 1 90 ? -20.988 8.843 16.158 1.00 89.25 90 TYR A C 1
ATOM 631 O O . TYR A 1 90 ? -21.677 9.846 15.990 1.00 89.25 90 TYR A O 1
ATOM 639 N N . VAL A 1 91 ? -21.119 8.063 17.235 1.00 91.19 91 VAL A N 1
ATOM 640 C CA . VAL A 1 91 ? -22.056 8.374 18.323 1.00 91.19 91 VAL A CA 1
ATOM 641 C C . VAL A 1 91 ? -21.664 9.682 19.011 1.00 91.19 91 VAL A C 1
ATOM 643 O O . VAL A 1 91 ? -22.523 10.534 19.205 1.00 91.19 91 VAL A O 1
ATOM 646 N N . ASN A 1 92 ? -20.380 9.891 19.313 1.00 88.75 92 ASN A N 1
ATOM 647 C CA . ASN A 1 92 ? -19.920 11.125 19.952 1.00 88.75 92 ASN A CA 1
ATOM 648 C C . ASN A 1 92 ? -20.134 12.362 19.060 1.00 88.75 92 ASN A C 1
ATOM 650 O O . ASN A 1 92 ? -20.617 13.379 19.535 1.00 88.75 92 ASN A O 1
ATOM 654 N N . GLU A 1 93 ? -19.858 12.265 17.755 1.00 86.19 93 GLU A N 1
ATOM 655 C CA . GLU A 1 93 ? -20.133 13.344 16.789 1.00 86.19 93 GLU A CA 1
ATOM 656 C C . GLU A 1 93 ? -21.637 13.639 16.640 1.00 86.19 93 GLU A C 1
ATOM 658 O O . GLU A 1 93 ? -22.006 14.767 16.316 1.00 86.19 93 GLU A O 1
ATOM 663 N N . GLN A 1 94 ? -22.518 12.662 16.880 1.00 84.88 94 GLN A N 1
ATOM 664 C CA . GLN A 1 94 ? -23.963 12.906 16.924 1.00 84.88 94 GLN A CA 1
ATOM 665 C C . GLN A 1 94 ? -24.431 13.546 18.230 1.00 84.88 94 GLN A C 1
ATOM 667 O O . GLN A 1 94 ? -25.377 14.326 18.199 1.00 84.88 94 GLN A O 1
ATOM 672 N N . LEU A 1 95 ? -23.784 13.234 19.353 1.00 78.94 95 LEU A N 1
ATOM 673 C CA . LEU A 1 95 ? -24.102 13.835 20.649 1.00 78.94 95 LEU A CA 1
ATOM 674 C C . LEU A 1 95 ? -23.593 15.279 20.749 1.00 78.94 95 LEU A C 1
ATOM 676 O O . LEU A 1 95 ? -24.292 16.123 21.296 1.00 78.94 95 LEU A O 1
ATOM 680 N N . ASP A 1 96 ? -22.431 15.570 20.160 1.00 81.19 96 ASP A N 1
ATOM 681 C CA . ASP A 1 96 ? -21.834 16.914 20.124 1.00 81.19 96 ASP A CA 1
ATOM 682 C C . ASP A 1 96 ? -22.451 17.823 19.041 1.00 81.19 96 ASP A C 1
ATOM 684 O O . ASP A 1 96 ? -22.105 19.002 18.931 1.00 81.19 96 ASP A O 1
ATOM 688 N N . ARG A 1 97 ? -23.373 17.308 18.215 1.00 71.75 97 ARG A N 1
ATOM 689 C CA . ARG A 1 97 ? -24.211 18.152 17.357 1.00 71.75 97 ARG A CA 1
ATOM 690 C C . ARG A 1 97 ? -25.299 18.794 18.210 1.00 71.75 97 ARG A C 1
ATOM 692 O O . ARG A 1 97 ? -26.417 18.287 18.287 1.00 71.75 97 ARG A O 1
ATOM 699 N N . ASP A 1 98 ? -24.992 19.959 18.769 1.00 69.62 98 ASP A N 1
ATOM 700 C CA . ASP A 1 98 ? -26.029 20.886 19.206 1.00 69.62 98 ASP A CA 1
ATOM 701 C C . ASP A 1 98 ? -27.016 21.089 18.040 1.00 69.62 98 ASP A C 1
ATOM 703 O O . ASP A 1 98 ? -26.588 21.398 16.916 1.00 69.62 98 ASP A O 1
ATOM 707 N N . PRO A 1 99 ? -28.334 20.896 18.246 1.00 66.94 99 PRO A N 1
ATOM 708 C CA . PRO A 1 99 ? -29.309 21.263 17.239 1.00 66.94 99 PRO A CA 1
ATOM 709 C C . PRO A 1 99 ? -29.090 22.742 16.969 1.00 66.94 99 PRO A C 1
ATOM 711 O O . PRO A 1 99 ? -29.129 23.546 17.899 1.00 66.94 99 PRO A O 1
ATOM 714 N N . VAL A 1 100 ? -28.817 23.073 15.705 1.00 63.69 100 VAL A N 1
ATOM 715 C CA . VAL A 1 100 ? -28.760 24.440 15.194 1.00 63.69 100 VAL A CA 1
ATOM 716 C C . VAL A 1 100 ? -29.843 25.233 15.905 1.00 63.69 100 VAL A C 1
ATOM 718 O O . VAL A 1 100 ? -31.035 25.075 15.622 1.00 63.69 100 VAL A O 1
ATOM 721 N N . THR A 1 101 ? -29.436 26.064 16.864 1.00 56.41 101 THR A N 1
ATOM 722 C CA . THR A 1 101 ? -30.310 27.100 17.374 1.00 56.41 101 THR A CA 1
ATOM 723 C C . THR A 1 101 ? -30.571 27.938 16.148 1.00 56.41 101 THR A C 1
ATOM 725 O O . THR A 1 101 ? -29.700 28.621 15.609 1.00 56.41 101 THR A O 1
ATOM 728 N N . THR A 1 102 ? -31.776 27.763 15.632 1.00 60.66 102 THR A N 1
ATOM 729 C CA . THR A 1 102 ? -32.324 28.468 14.489 1.00 60.66 102 THR A CA 1
ATOM 730 C C . THR A 1 102 ? -32.643 29.883 14.980 1.00 60.66 102 THR A C 1
ATOM 732 O O . THR A 1 102 ? -33.790 30.301 15.041 1.00 60.66 102 THR A O 1
ATOM 735 N N . SER A 1 103 ? -31.604 30.585 15.435 1.00 62.28 103 SER A N 1
ATOM 736 C CA . SER A 1 103 ? -31.662 31.835 16.189 1.00 62.28 103 SER A CA 1
ATOM 737 C C . SER A 1 103 ? -30.518 32.754 15.768 1.00 62.28 103 SER A C 1
ATOM 739 O O . SER A 1 103 ? -29.895 33.399 16.600 1.00 62.28 103 SER A O 1
ATOM 741 N N . SER A 1 104 ? -30.208 32.809 14.472 1.00 59.53 104 SER A N 1
ATOM 742 C CA . SER A 1 104 ? -29.628 34.014 13.872 1.00 59.53 104 SER A CA 1
ATOM 743 C C . SER A 1 104 ? -29.836 34.027 12.357 1.00 59.53 104 SER A C 1
ATOM 745 O O . SER A 1 104 ? -28.909 34.127 11.562 1.00 59.53 104 SER A O 1
ATOM 747 N N . THR A 1 105 ? -31.103 34.014 11.947 1.00 59.59 105 THR A N 1
ATOM 748 C CA . THR A 1 105 ? -31.529 34.963 10.912 1.00 59.59 105 THR A CA 1
ATOM 749 C C . THR A 1 105 ? -31.662 36.326 11.596 1.00 59.59 105 THR A C 1
ATOM 751 O O . THR A 1 105 ? -32.753 36.866 11.746 1.00 59.59 105 THR A O 1
ATOM 754 N N . ALA A 1 106 ? -30.553 36.869 12.105 1.00 61.31 106 ALA A N 1
ATOM 755 C CA . ALA A 1 106 ? -30.502 38.291 12.380 1.00 61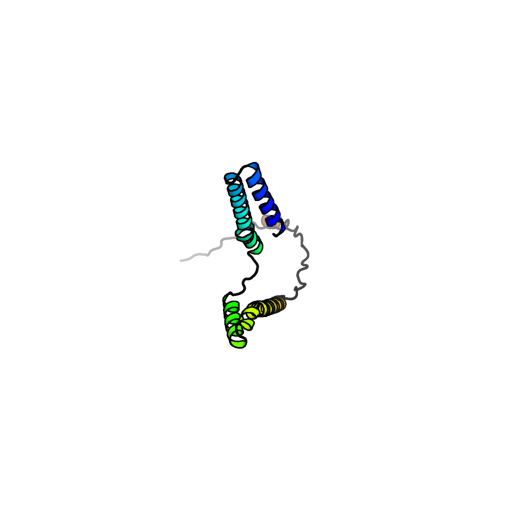.31 106 ALA A CA 1
ATOM 756 C C . ALA A 1 106 ? -30.510 38.966 11.002 1.00 61.31 106 ALA A C 1
ATOM 758 O O . ALA A 1 106 ? -29.667 38.626 10.165 1.00 61.31 106 ALA A O 1
ATOM 759 N N . PRO A 1 107 ? -31.467 39.862 10.708 1.00 58.06 107 PRO A N 1
ATOM 760 C CA . PRO A 1 107 ? -31.442 40.581 9.449 1.00 58.06 107 PRO A CA 1
ATOM 761 C C . PRO A 1 107 ? -30.100 41.305 9.384 1.00 58.06 107 PRO A C 1
ATOM 763 O O . PRO A 1 107 ? -29.690 41.924 10.370 1.00 58.06 107 PRO A O 1
ATOM 766 N N . VAL A 1 108 ? -29.412 41.213 8.246 1.00 66.69 108 VAL A N 1
ATOM 767 C CA . VAL A 1 108 ? -28.285 42.088 7.921 1.00 66.69 108 VAL A CA 1
ATOM 768 C C . VAL A 1 108 ? -28.832 43.511 7.966 1.00 66.69 108 VAL A C 1
ATOM 770 O O . VAL A 1 108 ? -29.372 44.028 6.993 1.00 66.69 108 VAL A O 1
ATOM 773 N N . ARG A 1 109 ? -28.777 44.127 9.149 1.00 61.50 109 ARG A N 1
ATOM 774 C CA . ARG A 1 109 ? -29.011 45.549 9.326 1.00 61.50 109 ARG A CA 1
ATOM 775 C C . ARG A 1 109 ? -27.810 46.215 8.683 1.00 61.50 109 ARG A C 1
ATOM 777 O O . ARG A 1 109 ? -26.748 46.321 9.290 1.00 61.50 109 ARG A O 1
ATOM 784 N N . THR A 1 110 ? -27.974 46.635 7.437 1.00 61.38 110 THR A N 1
ATOM 785 C CA . THR A 1 110 ? -27.168 47.702 6.854 1.00 61.38 110 THR A CA 1
ATOM 786 C C . THR A 1 110 ? -27.383 48.935 7.724 1.00 61.38 110 THR A C 1
ATOM 788 O O . THR A 1 110 ? -28.315 49.705 7.509 1.00 61.38 110 THR A O 1
ATOM 791 N N . SER A 1 111 ? -26.564 49.075 8.766 1.00 59.50 111 SER A N 1
ATOM 792 C CA . SER A 1 111 ? -26.492 50.265 9.605 1.00 59.50 111 SER A CA 1
ATOM 793 C C . SER A 1 111 ? -25.816 51.373 8.801 1.00 59.50 111 SER A C 1
ATOM 795 O O . SER A 1 111 ? -24.658 51.715 9.013 1.00 59.50 111 SER A O 1
ATOM 797 N N . VAL A 1 112 ? -26.551 51.896 7.823 1.00 64.25 112 VAL A N 1
ATOM 798 C CA . VAL A 1 112 ? -26.356 53.231 7.265 1.00 64.25 112 VAL A CA 1
ATOM 799 C C . VAL A 1 112 ? -27.059 54.173 8.238 1.00 64.25 112 VAL A C 1
ATOM 801 O O . VAL A 1 112 ? -28.193 54.560 8.012 1.00 64.25 112 VAL A O 1
ATOM 804 N N . GLU A 1 113 ? -26.433 54.451 9.378 1.00 65.25 113 GLU A N 1
ATOM 805 C CA . GLU A 1 113 ? -26.973 55.379 10.381 1.00 65.25 113 GLU A CA 1
ATOM 806 C C . GLU A 1 113 ? -25.820 55.937 11.234 1.00 65.25 113 GLU A C 1
ATOM 808 O O . GLU A 1 113 ? -25.716 55.695 12.430 1.00 65.25 113 GLU A O 1
ATOM 813 N N . ASP A 1 114 ? -24.896 56.655 10.595 1.00 59.69 114 ASP A N 1
ATOM 814 C CA . ASP A 1 114 ? -23.962 57.552 11.290 1.00 59.69 114 ASP A CA 1
ATOM 815 C C . ASP A 1 114 ? -23.804 58.842 10.476 1.00 59.69 114 ASP A C 1
ATOM 817 O O . ASP A 1 114 ? -22.811 59.098 9.801 1.00 59.69 114 ASP A O 1
ATOM 821 N N . LYS A 1 115 ? -24.872 59.645 10.471 1.00 58.47 115 LYS A N 1
ATOM 822 C CA . LYS A 1 115 ? -24.829 61.069 10.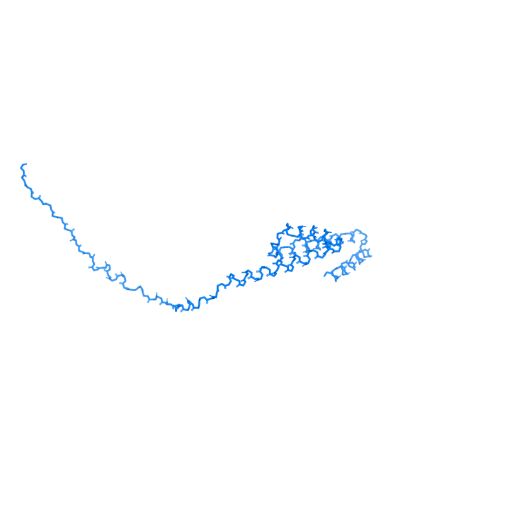092 1.00 58.47 115 LYS A CA 1
ATOM 823 C C . LYS A 1 115 ? -25.339 61.998 11.202 1.00 58.47 115 LYS A C 1
ATOM 825 O O . LYS A 1 115 ? -25.400 63.206 11.000 1.00 58.47 115 LYS A O 1
ATOM 830 N N . GLY A 1 116 ? -25.668 61.461 12.380 1.00 57.00 116 GLY A N 1
ATOM 831 C CA . GLY A 1 116 ? -26.184 62.237 13.514 1.00 57.00 116 GLY A CA 1
ATOM 832 C C . GLY A 1 116 ? -25.120 62.717 14.507 1.00 57.00 116 GLY A C 1
ATOM 833 O O . GLY A 1 116 ? -25.338 63.708 15.197 1.00 57.00 116 GLY A O 1
ATOM 834 N N . SER A 1 117 ? -23.947 62.076 14.572 1.00 55.91 117 SER A N 1
ATOM 835 C CA . SER A 1 117 ? -22.962 62.342 15.636 1.00 55.91 117 SER A CA 1
ATOM 836 C C . SER A 1 117 ? -22.109 63.604 15.419 1.00 55.91 117 SER A C 1
ATOM 838 O O . SER A 1 117 ? -21.550 64.147 16.376 1.00 55.91 117 SER A O 1
ATOM 8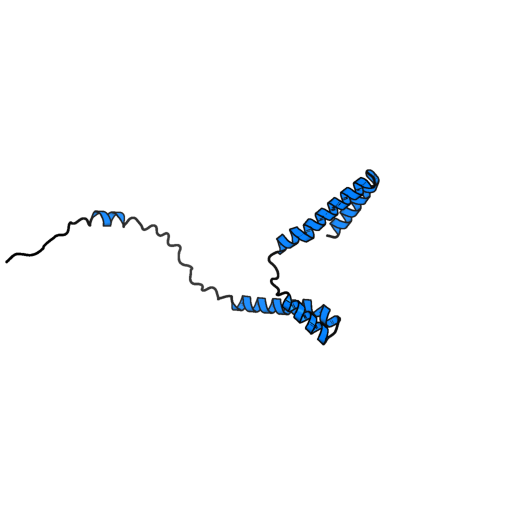40 N N . ILE A 1 118 ? -22.042 64.118 14.184 1.00 62.28 118 ILE A N 1
ATOM 841 C CA . ILE A 1 118 ? -21.259 65.321 13.849 1.00 62.28 118 ILE A CA 1
ATOM 842 C C . ILE A 1 118 ? -22.031 66.614 14.172 1.00 62.28 118 ILE A C 1
ATOM 844 O O . ILE A 1 118 ? -21.414 67.629 14.488 1.00 62.28 118 ILE A O 1
ATOM 848 N N . VAL A 1 119 ? -23.368 66.581 14.181 1.00 61.62 119 VAL A N 1
ATOM 849 C CA . VAL A 1 119 ? -24.194 67.774 14.455 1.00 61.62 119 VAL A CA 1
ATOM 850 C C . VAL A 1 119 ? -24.299 68.056 15.962 1.00 61.62 119 VAL A C 1
ATOM 852 O O . VAL A 1 119 ? -24.244 69.211 16.377 1.00 61.62 119 VAL A O 1
ATOM 855 N N . GLU A 1 120 ? -24.337 67.012 16.798 1.00 61.38 120 GLU A N 1
ATOM 856 C CA . GLU A 1 120 ? -24.409 67.134 18.266 1.00 61.38 120 GLU A CA 1
ATOM 857 C C . GLU A 1 120 ? -23.138 67.770 18.868 1.00 61.38 120 GLU A C 1
ATOM 859 O O . GLU A 1 120 ? -23.199 68.588 19.788 1.00 61.38 120 GLU A O 1
ATOM 864 N N . ARG A 1 121 ? -21.958 67.448 18.318 1.00 60.38 121 ARG A N 1
ATOM 865 C CA . ARG A 1 121 ? -20.670 67.920 18.859 1.00 60.38 121 ARG A CA 1
ATOM 866 C C . ARG A 1 121 ? -20.377 69.398 18.590 1.00 60.38 121 ARG A C 1
ATOM 868 O O . ARG A 1 121 ? -19.529 69.964 19.272 1.00 60.38 121 ARG A O 1
ATOM 875 N N . ALA A 1 122 ? -21.081 70.035 17.657 1.00 60.47 122 ALA A N 1
ATOM 876 C CA . ALA A 1 122 ? -20.923 71.464 17.384 1.00 60.47 122 ALA A CA 1
ATOM 877 C C . ALA A 1 122 ? -21.744 72.365 18.333 1.00 60.47 122 ALA A C 1
ATOM 879 O O . ALA A 1 122 ? -21.461 73.557 18.427 1.00 60.47 122 ALA A O 1
ATOM 880 N N . ALA A 1 123 ? -22.734 71.823 19.057 1.00 62.06 123 ALA A N 1
ATOM 881 C CA . ALA A 1 123 ? -23.673 72.616 19.860 1.00 62.06 123 ALA A CA 1
ATOM 882 C C . ALA A 1 123 ? -23.355 72.673 21.373 1.00 62.06 123 ALA A C 1
ATOM 884 O O . ALA A 1 123 ? -23.968 73.455 22.099 1.00 62.06 123 ALA A O 1
ATOM 885 N N . VAL A 1 124 ? -22.384 71.894 21.869 1.00 64.38 124 VAL A N 1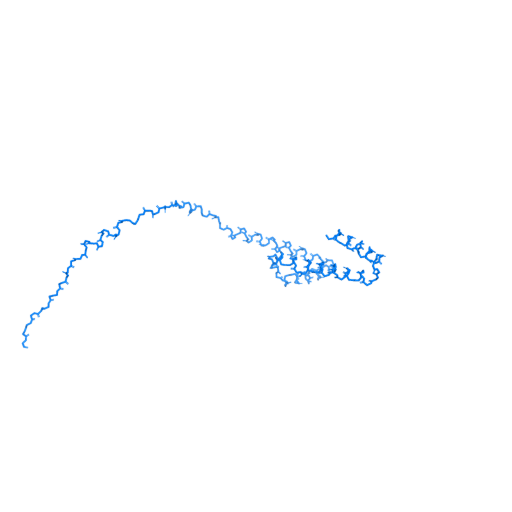
ATOM 886 C CA . VAL A 1 124 ? -22.048 71.796 23.306 1.00 64.38 124 VAL A CA 1
ATOM 887 C C . VAL A 1 124 ? -20.632 72.324 23.571 1.00 64.38 124 VAL A C 1
ATOM 889 O O . VAL A 1 124 ? -19.747 71.617 24.041 1.00 64.38 124 VAL A O 1
ATOM 892 N N . ALA A 1 125 ? -20.406 73.602 23.270 1.00 58.94 125 ALA A N 1
ATOM 893 C CA . ALA A 1 125 ? -19.254 74.361 23.756 1.00 58.94 125 ALA A CA 1
ATOM 894 C C . ALA A 1 125 ? -19.761 75.573 24.553 1.00 58.94 125 ALA A C 1
ATOM 896 O O . ALA A 1 125 ? -19.827 76.691 24.052 1.00 58.94 125 ALA A O 1
ATOM 897 N N . GLN A 1 126 ? -20.161 75.335 25.806 1.00 60.97 126 GLN A N 1
ATOM 898 C CA . GLN A 1 126 ? -20.367 76.388 26.806 1.00 60.97 126 GLN A CA 1
ATOM 899 C C . GLN A 1 126 ? -19.261 76.310 27.873 1.00 60.97 126 GLN A C 1
ATOM 901 O O . GLN A 1 126 ? -18.964 75.213 28.355 1.00 60.97 126 GLN A O 1
ATOM 906 N N . PRO A 1 127 ? -18.668 77.445 28.292 1.00 55.22 127 PRO A N 1
ATOM 907 C CA . PRO A 1 127 ? -17.644 77.474 29.329 1.00 55.22 127 PRO A CA 1
ATOM 908 C C . PRO A 1 127 ? -18.281 77.438 30.732 1.00 55.22 127 PRO A C 1
ATOM 910 O O . PRO A 1 127 ? -19.130 78.262 31.069 1.00 55.22 127 PRO A O 1
ATOM 913 N N . ARG A 1 128 ? -17.850 76.501 31.588 1.00 51.75 128 ARG A N 1
ATOM 914 C CA . ARG A 1 128 ? -18.081 76.513 33.050 1.00 51.75 128 ARG A CA 1
ATOM 915 C C . ARG A 1 128 ? -16.795 76.998 33.733 1.00 51.75 128 ARG A C 1
ATOM 917 O O . ARG A 1 128 ? -15.740 76.436 33.483 1.00 51.75 128 ARG A O 1
ATOM 924 N N . LYS A 1 129 ? -16.798 78.156 34.405 1.00 52.25 129 LYS A N 1
ATOM 925 C CA . LYS A 1 129 ? -17.247 78.460 35.787 1.00 52.25 129 LYS A CA 1
ATOM 926 C C . LYS A 1 129 ? -16.202 78.069 36.844 1.00 52.25 129 LYS A C 1
ATOM 928 O O . LYS A 1 129 ? -16.026 76.892 37.123 1.00 52.25 129 LYS A O 1
ATOM 933 N N . GLY A 1 130 ? -15.614 79.069 37.506 1.00 52.38 130 GLY A N 1
ATOM 934 C CA . GLY A 1 130 ? -14.841 78.915 38.742 1.00 52.38 130 GLY A CA 1
ATOM 935 C C . GLY A 1 130 ? -15.326 79.917 39.790 1.00 52.38 130 GLY A C 1
ATOM 936 O O . GLY A 1 130 ? -15.215 81.121 39.591 1.00 52.38 130 GLY A O 1
ATOM 937 N N . LYS A 1 131 ? -15.918 79.415 40.878 1.00 53.12 131 LYS A N 1
ATOM 938 C CA . LYS A 1 131 ? -16.358 80.159 42.068 1.00 53.12 131 LYS A CA 1
ATOM 939 C C . LYS A 1 131 ? -15.637 79.532 43.265 1.00 53.12 131 LYS A C 1
ATOM 941 O O . LYS A 1 131 ? -15.874 78.360 43.531 1.00 53.12 131 LYS A O 1
ATOM 946 N N . GLY A 1 132 ? -14.805 80.301 43.962 1.00 54.09 132 GLY A N 1
ATOM 947 C CA . GLY A 1 132 ? -14.226 79.982 45.275 1.00 54.09 132 GLY A CA 1
ATOM 948 C C . GLY A 1 132 ? -14.084 81.298 46.048 1.00 54.09 132 GLY A C 1
ATOM 949 O O . GLY A 1 132 ? -13.466 82.222 45.539 1.00 54.09 132 GLY A O 1
ATOM 950 N N . THR A 1 133 ? -14.965 81.555 47.019 1.00 63.19 133 THR A N 1
ATOM 951 C CA . THR A 1 133 ? -14.697 81.500 48.476 1.00 63.19 133 THR A CA 1
ATOM 952 C C . THR A 1 133 ? -13.915 82.712 49.010 1.00 63.19 133 THR A C 1
ATOM 954 O O . THR A 1 133 ? -12.698 82.787 48.907 1.00 63.19 133 THR A O 1
ATOM 957 N N . THR A 1 134 ? -14.692 83.636 49.583 1.00 60.81 134 THR A N 1
ATOM 958 C CA . THR A 1 134 ? -14.404 84.658 50.617 1.00 60.81 134 THR A CA 1
ATOM 959 C C . THR A 1 134 ? -13.538 84.091 51.764 1.00 60.81 134 THR A C 1
ATOM 961 O O . THR A 1 134 ? -13.790 82.951 52.141 1.00 60.81 134 THR A O 1
ATOM 964 N N . THR A 1 135 ? -12.440 84.703 52.241 1.00 59.72 135 THR A N 1
ATOM 965 C CA . THR A 1 135 ? -12.227 85.959 53.025 1.00 59.72 135 THR A CA 1
ATOM 966 C C . THR A 1 135 ? -12.186 85.737 54.554 1.00 59.72 135 THR A C 1
ATOM 968 O O . THR A 1 135 ? -13.132 85.172 55.097 1.00 59.72 135 THR A O 1
ATOM 971 N N . SER A 1 136 ? -11.131 86.301 55.180 1.00 52.78 136 SER A N 1
ATOM 972 C CA . SER A 1 136 ? -10.848 86.546 56.621 1.00 52.78 136 SER A CA 1
ATOM 973 C C . SER A 1 136 ? -10.314 85.346 57.420 1.00 52.78 136 SER A C 1
ATOM 975 O O . SER A 1 136 ? -10.837 84.250 57.272 1.00 52.78 136 SER A O 1
ATOM 977 N N . GLU A 1 137 ? -9.264 85.429 58.244 1.00 43.31 137 GLU A N 1
ATOM 978 C CA . GLU A 1 137 ? -8.575 86.530 58.962 1.00 43.31 137 GLU A CA 1
ATOM 979 C C . GLU A 1 137 ? -7.047 86.506 58.775 1.00 43.31 137 GLU A C 1
ATOM 981 O O . GLU A 1 137 ? -6.497 85.418 58.482 1.00 43.31 137 GLU A O 1
#